Protein AF-A0A852P5R3-F1 (afdb_monomer_lite)

InterPro domains:
  IPR013087 Zinc finger C2H2-type [PF00096] (8-30)
  IPR013087 Zinc finger C2H2-type [PF00096] (42-64)
  IPR013087 Zinc finger C2H2-type [PF00096] (70-92)
  IPR013087 Zinc finger C2H2-type [PS00028] (10-30)
  IPR013087 Zinc finger C2H2-type [PS00028] (44-64)
  IPR013087 Zinc finger C2H2-type [PS00028] (72-92)
  IPR013087 Zinc finger C2H2-type [PS50157] (8-35)
  IPR013087 Zinc finger C2H2-type [PS50157] (42-69)
  IPR013087 Zinc finger C2H2-type [PS50157] (70-93)
  IPR013087 Zinc finger C2H2-type [SM00355] (8-30)
  IPR013087 Zinc finger C2H2-type [SM00355] (42-64)
  IPR013087 Zinc finger C2H2-type [SM00355] (70-92)
  IPR036236 Zinc finger C2H2 superfamily [SSF57667] (1-51)
  IPR036236 Zinc finger C2H2 superfamily [SSF57667] (41-92)

Secondary structure (DSSP, 8-state):
-------EE-TTT--EESSHHHHHHHHTTTSS-S--TT--SEE-TTT--EESSHHHHHHHHHHHS----EE-TTT--EESSHHHHHHHHTTT-

Structure (mmCIF, N/CA/C/O backbone):
data_AF-A0A852P5R3-F1
#
_entry.id   AF-A0A852P5R3-F1
#
loop_
_atom_site.group_PDB
_atom_site.id
_atom_site.type_symbol
_atom_site.label_atom_id
_atom_site.label_alt_id
_atom_site.label_comp_id
_atom_site.label_asym_id
_atom_site.label_entity_id
_atom_site.label_seq_id
_atom_site.pdbx_PDB_ins_code
_atom_site.Cartn_x
_atom_site.Cartn_y
_atom_site.Cartn_z
_atom_site.occupancy
_atom_site.B_iso_or_equiv
_atom_site.auth_seq_id
_atom_site.auth_comp_id
_atom_site.auth_asym_id
_atom_site.auth_atom_id
_atom_site.pdbx_PDB_model_num
ATOM 1 N N . VAL A 1 1 ? 9.824 21.854 12.491 1.00 38.34 1 VAL A N 1
ATOM 2 C CA . VAL A 1 1 ? 10.475 22.170 11.200 1.00 38.34 1 VAL A CA 1
ATOM 3 C C . VAL A 1 1 ? 10.630 20.869 10.436 1.00 38.34 1 VAL A C 1
ATOM 5 O O . VAL A 1 1 ? 11.482 20.069 10.788 1.00 38.34 1 VAL A O 1
ATOM 8 N N . HIS A 1 2 ? 9.738 20.596 9.485 1.00 38.72 2 HIS A N 1
ATOM 9 C CA . HIS A 1 2 ? 9.942 19.509 8.532 1.00 38.72 2 HIS A CA 1
ATOM 10 C C . HIS A 1 2 ? 10.730 20.153 7.392 1.00 38.72 2 HIS A C 1
ATOM 12 O O . HIS A 1 2 ? 10.158 20.918 6.619 1.00 38.72 2 HIS A O 1
ATOM 18 N N . THR A 1 3 ? 12.049 19.972 7.365 1.00 50.69 3 THR A N 1
ATOM 19 C CA . THR A 1 3 ? 12.872 20.336 6.209 1.00 50.69 3 THR A CA 1
ATOM 20 C C . THR A 1 3 ? 12.398 19.456 5.063 1.00 50.69 3 THR A C 1
ATOM 22 O O . THR A 1 3 ? 12.800 18.305 4.926 1.00 50.69 3 THR A O 1
ATOM 25 N N . GLY A 1 4 ? 11.414 19.959 4.317 1.00 55.09 4 GLY A N 1
ATOM 26 C CA . GLY A 1 4 ? 10.854 19.340 3.123 1.00 55.09 4 GLY A CA 1
ATOM 27 C C . GLY A 1 4 ? 11.862 19.400 1.989 1.00 55.09 4 GLY A C 1
ATOM 28 O O . GLY A 1 4 ? 11.575 19.948 0.931 1.00 55.09 4 GLY A O 1
ATOM 29 N N . GLU A 1 5 ? 13.064 18.892 2.228 1.00 58.97 5 GLU A N 1
ATOM 30 C CA . GLU A 1 5 ? 14.048 18.707 1.190 1.00 58.97 5 GLU A CA 1
ATOM 31 C C . GLU A 1 5 ? 13.600 17.483 0.407 1.00 58.97 5 GLU A C 1
ATOM 33 O O . GLU A 1 5 ? 13.669 16.336 0.851 1.00 58.97 5 GLU A O 1
ATOM 38 N N . TRP A 1 6 ? 13.068 17.763 -0.773 1.00 65.12 6 TRP A N 1
ATOM 39 C CA . TRP A 1 6 ? 12.855 16.790 -1.825 1.00 65.12 6 TRP A CA 1
ATOM 40 C C . TRP A 1 6 ? 13.994 16.989 -2.833 1.00 65.12 6 TRP A C 1
ATOM 42 O O . TRP A 1 6 ? 13.752 17.550 -3.903 1.00 65.12 6 TRP A O 1
ATOM 52 N N . PRO A 1 7 ? 15.248 16.628 -2.487 1.00 75.88 7 PRO A N 1
ATOM 53 C CA . PRO A 1 7 ? 16.426 17.016 -3.265 1.00 75.88 7 PRO A CA 1
ATOM 54 C C . PRO A 1 7 ? 16.435 16.402 -4.669 1.00 75.88 7 PRO A C 1
ATOM 56 O O . PRO A 1 7 ? 17.173 16.851 -5.539 1.00 75.88 7 PRO A O 1
ATOM 59 N N . TYR A 1 8 ? 15.605 15.386 -4.909 1.00 79.25 8 TYR A N 1
ATOM 60 C CA . TYR A 1 8 ? 15.538 14.672 -6.172 1.00 79.25 8 TYR A CA 1
ATOM 61 C C . TYR A 1 8 ? 14.296 15.106 -6.954 1.00 79.25 8 TYR A C 1
ATOM 63 O O . TYR A 1 8 ? 13.210 14.558 -6.767 1.00 79.25 8 TYR A O 1
ATOM 71 N N . GLN A 1 9 ? 14.454 16.089 -7.840 1.00 83.56 9 GLN A N 1
ATOM 72 C CA . GLN A 1 9 ? 13.386 16.578 -8.711 1.00 83.56 9 GLN A CA 1
ATOM 73 C C . GLN A 1 9 ? 13.443 15.924 -10.095 1.00 83.56 9 GLN A C 1
ATOM 75 O O . GLN A 1 9 ? 14.495 15.840 -10.724 1.00 83.56 9 GLN A O 1
ATOM 80 N N . CYS A 1 10 ? 12.292 15.472 -10.585 1.00 83.12 10 CYS A N 1
ATOM 81 C CA . CYS A 1 10 ? 12.123 15.060 -11.970 1.00 83.12 10 CYS A CA 1
ATOM 82 C C . CYS A 1 10 ? 12.045 16.286 -12.873 1.00 83.12 10 CYS A C 1
ATOM 84 O O . CYS A 1 10 ? 11.180 17.137 -12.676 1.00 83.12 10 CYS A O 1
ATOM 86 N N . LEU A 1 11 ? 12.924 16.353 -13.869 1.00 82.00 11 LEU A N 1
ATOM 87 C CA . LEU A 1 11 ? 12.970 17.461 -14.821 1.00 82.00 11 LEU A CA 1
ATOM 88 C C . LEU A 1 11 ? 11.839 17.393 -15.858 1.00 82.00 11 LEU A C 1
ATOM 90 O O . LEU A 1 11 ? 11.397 18.437 -16.322 1.00 82.00 11 LEU A O 1
ATOM 94 N N . ASP A 1 12 ? 11.317 16.200 -16.158 1.00 80.19 12 ASP A N 1
ATOM 95 C CA . ASP A 1 12 ? 10.265 16.011 -17.167 1.00 80.19 12 ASP A CA 1
ATOM 96 C C . ASP A 1 12 ? 8.879 16.477 -16.696 1.00 80.19 12 ASP A C 1
ATOM 98 O O . ASP A 1 12 ? 8.096 17.004 -17.481 1.00 80.19 12 ASP A O 1
ATOM 102 N N . CYS A 1 13 ? 8.551 16.302 -15.410 1.00 83.25 13 CYS A N 1
ATOM 103 C CA . CYS A 1 13 ? 7.234 16.674 -14.871 1.00 83.25 13 CYS A CA 1
ATOM 104 C C . CYS A 1 13 ? 7.288 17.503 -13.579 1.00 83.25 13 CYS A C 1
ATOM 106 O O . CYS A 1 13 ? 6.270 17.678 -12.907 1.00 83.25 13 CYS A O 1
ATOM 108 N N . GLY A 1 14 ? 8.476 17.955 -13.174 1.00 80.50 14 GLY A N 1
ATOM 109 C CA . GLY A 1 14 ? 8.684 18.798 -11.994 1.00 80.50 14 GLY A CA 1
ATOM 110 C C . GLY A 1 14 ? 8.458 18.108 -10.645 1.00 80.50 14 GLY A C 1
ATOM 111 O O . GLY A 1 14 ? 8.509 18.777 -9.615 1.00 80.50 14 GLY A O 1
ATOM 112 N N . LYS A 1 15 ? 8.198 16.793 -10.616 1.00 80.38 15 LYS A N 1
ATOM 113 C CA . LYS A 1 15 ? 7.849 16.065 -9.389 1.00 80.38 15 LYS A CA 1
ATOM 114 C C . LYS A 1 15 ? 9.070 15.874 -8.496 1.00 80.38 15 LYS A C 1
ATOM 116 O O . LYS A 1 15 ? 10.035 15.231 -8.903 1.00 80.38 15 LYS A O 1
ATOM 121 N N . SER A 1 16 ? 8.993 16.361 -7.264 1.00 84.25 16 SER A N 1
ATOM 122 C CA . SER A 1 16 ? 10.065 16.202 -6.282 1.00 84.25 16 SER A CA 1
ATOM 123 C C . SER A 1 16 ? 9.869 14.941 -5.440 1.00 84.25 16 SER A C 1
ATOM 125 O O . SER A 1 16 ? 8.750 14.587 -5.060 1.00 84.25 16 SER A O 1
ATOM 127 N N . LEU A 1 17 ? 10.963 14.226 -5.185 1.00 81.31 17 LEU A N 1
ATOM 128 C CA . LEU A 1 17 ? 11.021 12.948 -4.477 1.00 81.31 17 LEU A CA 1
ATOM 129 C C . LEU A 1 17 ? 12.075 13.025 -3.363 1.00 81.31 17 LEU A C 1
ATOM 131 O O . LEU A 1 17 ? 13.108 13.678 -3.490 1.00 81.31 17 LEU A O 1
ATOM 135 N N . SER A 1 18 ? 11.793 12.366 -2.240 1.00 80.44 18 SER A N 1
ATOM 136 C CA . SER A 1 18 ? 12.669 12.365 -1.061 1.00 80.44 18 SER A CA 1
ATOM 137 C C . SER A 1 18 ? 13.851 11.400 -1.183 1.00 80.44 18 SER A C 1
ATOM 139 O O . SER A 1 18 ? 14.778 11.452 -0.383 1.00 80.44 18 SER A O 1
ATOM 141 N N . LEU A 1 19 ? 13.825 10.504 -2.175 1.00 79.75 19 LEU A N 1
ATOM 142 C CA . LEU A 1 19 ? 14.832 9.466 -2.387 1.00 79.75 19 LEU A CA 1
ATOM 143 C C . LEU A 1 19 ? 15.209 9.376 -3.866 1.00 79.75 19 LEU A C 1
ATOM 145 O O . LEU A 1 19 ? 14.335 9.322 -4.734 1.00 79.75 19 LEU A O 1
ATOM 149 N N . GLN A 1 20 ? 16.510 9.267 -4.141 1.00 79.12 20 GLN A N 1
ATOM 150 C CA . GLN A 1 20 ? 17.042 9.141 -5.500 1.00 79.12 20 GLN A CA 1
ATOM 151 C C . GLN A 1 20 ? 16.520 7.888 -6.211 1.00 79.12 20 GLN A C 1
ATOM 153 O O . GLN A 1 20 ? 16.178 7.938 -7.387 1.00 79.12 20 GLN A O 1
ATOM 158 N N . SER A 1 21 ? 16.395 6.769 -5.492 1.00 76.94 21 SER A N 1
ATOM 159 C CA . SER A 1 21 ? 15.863 5.512 -6.037 1.00 76.94 21 SER A CA 1
ATOM 160 C C . SER A 1 21 ? 14.420 5.651 -6.528 1.00 76.94 21 SER A C 1
ATOM 162 O O . SER A 1 21 ? 14.056 5.077 -7.555 1.00 76.94 21 SER A O 1
ATOM 164 N N . HIS A 1 22 ? 13.604 6.455 -5.840 1.00 78.06 22 HIS A N 1
ATOM 165 C CA . HIS A 1 22 ? 12.254 6.776 -6.288 1.00 78.06 22 HIS A CA 1
ATOM 166 C C . HIS A 1 22 ? 12.274 7.652 -7.541 1.00 78.06 22 HIS A C 1
ATOM 168 O O . HIS A 1 22 ? 11.426 7.447 -8.405 1.00 78.06 22 HIS A O 1
ATOM 174 N N . LEU A 1 23 ? 13.221 8.593 -7.658 1.00 81.56 23 LEU A N 1
ATOM 175 C CA . LEU A 1 23 ? 13.370 9.433 -8.850 1.00 81.56 23 LEU A CA 1
ATOM 176 C C . LEU A 1 23 ? 13.783 8.617 -10.075 1.00 81.56 23 LEU A C 1
ATOM 178 O O . LEU A 1 23 ? 13.127 8.721 -11.104 1.00 81.56 23 LEU A O 1
ATOM 182 N N . ILE A 1 24 ? 14.793 7.755 -9.941 1.00 80.19 24 ILE A N 1
ATOM 183 C CA . ILE A 1 24 ? 15.246 6.863 -11.021 1.00 80.19 24 ILE A CA 1
ATOM 184 C C . ILE A 1 24 ? 14.088 5.986 -11.502 1.00 80.19 24 ILE A C 1
ATOM 186 O O . ILE A 1 24 ? 13.860 5.828 -12.696 1.00 80.19 24 ILE A O 1
ATOM 190 N N . HIS A 1 25 ? 13.318 5.424 -10.569 1.00 74.19 25 HIS A N 1
ATOM 191 C CA . HIS A 1 25 ? 12.153 4.622 -10.912 1.00 74.19 25 HIS A CA 1
ATOM 192 C C . HIS A 1 25 ? 11.038 5.451 -11.566 1.00 74.19 25 HIS A C 1
ATOM 194 O O . HIS A 1 25 ? 10.419 5.006 -12.527 1.00 74.19 25 HIS A O 1
ATOM 200 N N . HIS A 1 26 ? 10.789 6.654 -11.051 1.00 81.25 26 HIS A N 1
ATOM 201 C CA . HIS A 1 26 ? 9.810 7.578 -11.605 1.00 81.25 26 HIS A CA 1
ATOM 202 C C . HIS A 1 26 ? 10.170 7.991 -13.033 1.00 81.25 26 HIS A C 1
ATOM 204 O O . HIS A 1 26 ? 9.281 8.022 -13.867 1.00 81.25 26 HIS A O 1
ATOM 210 N N . GLN A 1 27 ? 11.443 8.229 -13.348 1.00 78.88 27 GLN A N 1
ATOM 211 C CA . GLN A 1 27 ? 11.879 8.584 -14.704 1.00 78.88 27 GLN A CA 1
ATOM 212 C C . GLN A 1 27 ? 11.568 7.498 -15.741 1.00 78.88 27 GLN A C 1
ATOM 214 O O . GLN A 1 27 ? 11.267 7.829 -16.885 1.00 78.88 27 GLN A O 1
ATOM 219 N N . LYS A 1 28 ? 11.518 6.220 -15.338 1.00 76.25 28 LYS A N 1
ATOM 220 C CA . LYS A 1 28 ? 11.128 5.116 -16.235 1.00 76.25 28 LYS A CA 1
ATOM 221 C C . LYS A 1 28 ? 9.703 5.237 -16.780 1.00 76.25 28 LYS A C 1
ATOM 223 O O . LYS A 1 28 ? 9.396 4.636 -17.803 1.00 76.25 28 LYS A O 1
ATOM 228 N N . ILE A 1 29 ? 8.828 6.003 -16.120 1.00 74.12 29 ILE A N 1
ATOM 229 C CA . ILE A 1 29 ? 7.473 6.256 -16.636 1.00 74.12 29 ILE A CA 1
ATOM 230 C C . ILE A 1 29 ? 7.488 7.236 -17.815 1.00 74.12 29 ILE A C 1
ATOM 232 O O . ILE A 1 29 ? 6.602 7.172 -18.658 1.00 74.12 29 ILE A O 1
ATOM 236 N N . HIS A 1 30 ? 8.475 8.139 -17.864 1.00 78.56 30 HIS A N 1
ATOM 237 C CA . HIS A 1 30 ? 8.608 9.150 -18.918 1.00 78.56 30 HIS A CA 1
ATOM 238 C C . HIS A 1 30 ? 9.328 8.585 -20.136 1.00 78.56 30 HIS A C 1
ATOM 240 O O . HIS A 1 30 ? 8.964 8.894 -21.264 1.00 78.56 30 HIS A O 1
ATOM 246 N N . THR A 1 31 ? 10.312 7.711 -19.918 1.00 72.94 31 THR A N 1
ATOM 247 C CA . THR A 1 31 ? 11.065 7.065 -21.002 1.00 72.94 31 THR A CA 1
ATOM 248 C C . THR A 1 31 ? 10.312 5.909 -21.659 1.00 72.94 31 THR A C 1
ATOM 250 O O . THR A 1 31 ? 10.769 5.383 -22.668 1.00 72.94 31 THR A O 1
ATOM 253 N N . GLY A 1 32 ? 9.177 5.475 -21.097 1.00 64.12 32 GLY A N 1
ATOM 254 C CA . GLY A 1 32 ? 8.466 4.284 -21.569 1.00 64.12 32 GLY A CA 1
ATOM 255 C C . GLY A 1 32 ? 9.219 2.972 -21.307 1.00 64.12 32 GLY A C 1
ATOM 256 O O . GLY A 1 32 ? 8.702 1.910 -21.628 1.00 64.12 32 GLY A O 1
ATOM 257 N N . GLU A 1 33 ? 10.387 3.019 -20.651 1.00 59.38 33 GLU A N 1
ATOM 258 C CA . GLU A 1 33 ? 11.133 1.857 -20.136 1.00 59.38 33 GLU A CA 1
ATOM 259 C C . GLU A 1 33 ? 10.500 1.272 -18.867 1.00 59.38 33 GLU A C 1
ATOM 261 O O . GLU A 1 33 ? 11.137 0.553 -18.088 1.00 59.38 33 GLU A O 1
ATOM 266 N N . GLN A 1 34 ? 9.245 1.619 -18.600 1.00 58.41 34 GLN A N 1
ATOM 267 C CA . GLN A 1 34 ? 8.467 0.933 -17.601 1.00 58.41 34 GLN A CA 1
ATOM 268 C C . GLN A 1 34 ? 8.415 -0.540 -18.039 1.00 58.41 34 GLN A C 1
ATOM 270 O O . GLN A 1 34 ? 7.863 -0.807 -19.107 1.00 58.41 34 GLN A O 1
ATOM 275 N N . PRO A 1 35 ? 8.997 -1.492 -17.279 1.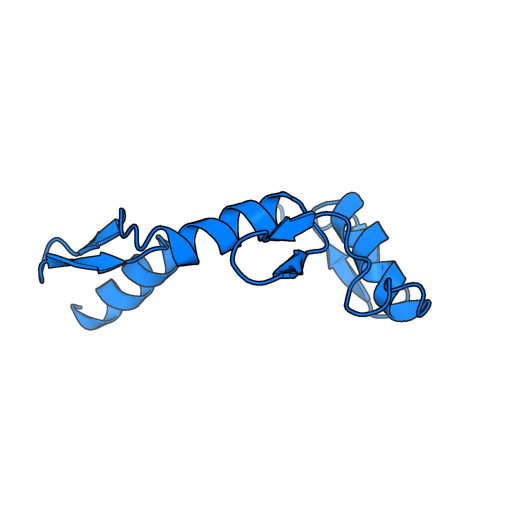00 56.28 35 PRO A N 1
ATOM 276 C CA . PRO A 1 35 ? 8.855 -2.906 -17.596 1.00 56.28 35 PRO A CA 1
ATOM 277 C C . PRO A 1 35 ? 7.374 -3.188 -17.841 1.00 56.28 35 PRO A C 1
ATOM 279 O O . PRO A 1 35 ? 6.528 -2.725 -17.060 1.00 56.28 35 PRO A O 1
ATOM 282 N N . TYR A 1 36 ? 7.064 -3.879 -18.944 1.00 52.97 36 TYR A N 1
ATOM 283 C CA . TYR A 1 36 ? 5.692 -4.249 -19.292 1.00 52.97 36 TYR A CA 1
ATOM 284 C C . TYR A 1 36 ? 4.989 -4.806 -18.044 1.00 52.97 36 TYR A C 1
ATOM 286 O O . TYR A 1 36 ? 5.652 -5.426 -17.206 1.00 52.97 36 TYR A O 1
ATOM 294 N N . PRO A 1 37 ? 3.673 -4.589 -17.857 1.00 48.69 37 PRO A N 1
ATOM 295 C CA . PRO A 1 37 ? 2.941 -5.144 -16.719 1.00 48.69 37 PRO A CA 1
ATOM 296 C C . PRO A 1 37 ? 3.181 -6.663 -16.629 1.00 48.69 37 PRO A C 1
ATOM 298 O O . PRO A 1 37 ? 2.611 -7.433 -17.391 1.00 48.69 37 PRO A O 1
ATOM 301 N N . GLY A 1 38 ? 4.082 -7.070 -15.726 1.00 54.03 38 GLY A N 1
ATOM 302 C CA . GLY A 1 38 ? 4.628 -8.432 -15.656 1.00 54.03 38 GLY A CA 1
ATOM 303 C C . GLY A 1 38 ? 6.129 -8.502 -15.337 1.00 54.03 38 GLY A C 1
ATOM 304 O O . GLY A 1 38 ? 6.549 -9.415 -14.639 1.00 54.03 38 GLY A O 1
ATOM 305 N N . GLU A 1 39 ? 6.922 -7.505 -15.734 1.00 59.88 39 GLU A N 1
ATOM 306 C CA . GLU A 1 39 ? 8.392 -7.491 -15.590 1.00 59.88 39 GLU A CA 1
ATOM 307 C C . GLU A 1 39 ? 8.897 -6.742 -14.342 1.00 59.88 39 GLU A C 1
ATOM 309 O O . GLU A 1 39 ? 10.093 -6.485 -14.181 1.00 59.88 39 GLU A O 1
ATOM 314 N N . TRP A 1 40 ? 8.009 -6.368 -13.417 1.00 73.88 40 TRP A N 1
ATOM 315 C CA . TRP A 1 40 ? 8.493 -5.843 -12.147 1.00 73.88 40 TRP A CA 1
ATOM 316 C C . TRP A 1 40 ? 9.151 -6.960 -11.326 1.00 73.88 40 TRP A C 1
ATOM 318 O O . TRP A 1 40 ? 8.516 -7.991 -11.106 1.00 73.88 40 TRP A O 1
ATOM 328 N N . PRO A 1 41 ? 10.373 -6.748 -10.803 1.00 79.44 41 PRO A N 1
ATOM 329 C CA . PRO A 1 41 ? 11.172 -7.821 -10.209 1.00 79.44 41 PRO A CA 1
ATOM 330 C C . PRO A 1 41 ? 10.555 -8.415 -8.937 1.00 79.44 41 PRO A C 1
ATOM 332 O O . PRO A 1 41 ? 10.922 -9.515 -8.533 1.00 79.44 41 PRO A O 1
ATOM 335 N N . TYR A 1 42 ? 9.624 -7.710 -8.289 1.00 86.44 42 TYR A N 1
ATOM 336 C CA . TYR A 1 42 ? 9.006 -8.160 -7.046 1.00 86.44 42 TYR A CA 1
ATOM 337 C C . TYR A 1 42 ? 7.581 -8.650 -7.297 1.00 86.44 42 TYR A C 1
ATOM 339 O O . TYR A 1 42 ? 6.634 -7.867 -7.261 1.00 86.44 42 TYR A O 1
ATOM 347 N N . GLN A 1 43 ? 7.419 -9.951 -7.526 1.00 87.44 43 GLN A N 1
ATOM 348 C CA . GLN A 1 43 ? 6.116 -10.577 -7.746 1.00 87.44 43 GLN A CA 1
ATOM 349 C C . GLN A 1 43 ? 5.527 -11.169 -6.460 1.00 87.44 43 GLN A C 1
ATOM 351 O O . GLN A 1 43 ? 6.208 -11.819 -5.669 1.00 87.44 43 GLN A O 1
ATOM 356 N N . CYS A 1 44 ? 4.227 -10.970 -6.261 1.00 90.44 44 CYS A N 1
ATOM 357 C CA . CYS A 1 44 ? 3.443 -11.684 -5.267 1.00 90.44 44 CYS A CA 1
ATOM 358 C C . CYS A 1 44 ? 3.088 -13.071 -5.800 1.00 90.44 44 CYS A C 1
ATOM 360 O O . CYS A 1 44 ? 2.343 -13.185 -6.768 1.00 90.44 44 CYS A O 1
ATOM 362 N N . LEU A 1 45 ? 3.580 -14.118 -5.141 1.00 88.75 45 LEU A N 1
ATOM 363 C CA . LEU A 1 45 ? 3.323 -15.503 -5.546 1.00 88.75 45 LEU A CA 1
ATOM 364 C C . LEU A 1 45 ? 1.871 -15.951 -5.302 1.00 88.75 45 LEU A C 1
ATOM 366 O O . LEU A 1 45 ? 1.412 -16.884 -5.945 1.00 88.75 45 LEU A O 1
ATOM 370 N N . GLU A 1 46 ? 1.132 -15.281 -4.413 1.00 88.81 46 GLU A N 1
ATOM 371 C CA . GLU A 1 46 ? -0.256 -15.644 -4.090 1.00 88.81 46 GLU A CA 1
ATOM 372 C C . GLU A 1 46 ? -1.264 -15.153 -5.138 1.00 88.81 46 GLU A C 1
ATOM 374 O O . GLU A 1 46 ? -2.291 -15.792 -5.351 1.00 88.81 46 GLU A O 1
ATOM 379 N N . CYS A 1 47 ? -1.003 -14.016 -5.793 1.00 89.44 47 CYS A N 1
ATOM 380 C CA . CYS A 1 47 ? -1.932 -13.433 -6.770 1.00 89.44 47 CYS A CA 1
ATOM 381 C C . CYS A 1 47 ? -1.290 -13.010 -8.098 1.00 89.44 47 CYS A C 1
ATOM 383 O O . CYS A 1 47 ? -1.955 -12.403 -8.936 1.00 89.44 47 CYS A O 1
ATOM 385 N N . GLY A 1 48 ? 0.002 -13.277 -8.286 1.00 85.25 48 GLY A N 1
ATOM 386 C CA . GLY A 1 48 ? 0.748 -12.974 -9.507 1.00 85.25 48 GLY A CA 1
ATOM 387 C C . GLY A 1 48 ? 1.049 -11.490 -9.741 1.00 85.25 48 GLY A C 1
ATOM 388 O O . GLY A 1 48 ? 1.692 -11.168 -10.737 1.00 85.25 48 GLY A O 1
ATOM 389 N N . LYS A 1 49 ? 0.620 -10.577 -8.855 1.00 84.56 49 LYS A N 1
ATOM 390 C CA . LYS A 1 49 ? 0.847 -9.129 -9.014 1.00 84.56 49 LYS A CA 1
ATOM 391 C C . LYS A 1 49 ? 2.313 -8.760 -8.830 1.00 84.56 49 LYS A C 1
ATOM 393 O O . LYS A 1 49 ? 2.901 -9.097 -7.806 1.00 84.56 49 LYS A O 1
ATOM 398 N N . SER A 1 50 ? 2.856 -7.981 -9.759 1.00 85.06 50 SER A N 1
ATOM 399 C CA . SER A 1 50 ? 4.245 -7.521 -9.715 1.00 85.06 50 SER A CA 1
ATOM 400 C C . SER A 1 50 ? 4.355 -6.054 -9.280 1.00 85.06 50 SER A C 1
ATOM 402 O O . SER A 1 50 ? 3.522 -5.217 -9.632 1.00 85.06 50 SER A O 1
ATOM 404 N N . PHE A 1 51 ? 5.389 -5.741 -8.500 1.00 84.25 51 PHE A N 1
ATOM 405 C CA . PHE A 1 51 ? 5.634 -4.441 -7.881 1.00 84.25 51 PHE A CA 1
ATOM 406 C C . PHE A 1 51 ? 7.035 -3.947 -8.183 1.00 84.25 51 PHE A C 1
ATOM 408 O O . PHE A 1 51 ? 8.004 -4.701 -8.153 1.00 84.25 51 PHE A O 1
ATOM 415 N N . SER A 1 52 ? 7.163 -2.643 -8.384 1.00 78.00 52 SER A N 1
ATOM 416 C CA . SER A 1 52 ? 8.446 -2.031 -8.700 1.00 78.00 52 SER A CA 1
ATOM 417 C C . SER A 1 52 ? 9.460 -2.011 -7.565 1.00 78.00 52 SER A C 1
ATOM 419 O O . SER A 1 52 ? 10.660 -1.917 -7.812 1.00 78.00 52 SER A O 1
ATOM 421 N N . LEU A 1 53 ? 8.987 -2.097 -6.324 1.00 81.69 53 LEU A N 1
ATOM 422 C CA . LEU A 1 53 ? 9.810 -2.034 -5.124 1.00 81.69 53 LEU A CA 1
ATOM 423 C C . LEU A 1 53 ? 9.428 -3.161 -4.167 1.00 81.69 53 LEU A C 1
ATOM 425 O O . LEU A 1 53 ? 8.243 -3.439 -3.965 1.00 81.69 53 LEU A O 1
ATOM 429 N N . ASN A 1 54 ? 10.427 -3.735 -3.496 1.00 84.38 54 ASN A N 1
ATOM 430 C CA . ASN A 1 54 ? 10.224 -4.790 -2.503 1.00 84.38 54 ASN A CA 1
ATOM 431 C C . ASN A 1 54 ? 9.292 -4.326 -1.366 1.00 84.38 54 ASN A C 1
ATOM 433 O O . ASN A 1 54 ? 8.352 -5.019 -0.988 1.00 84.38 54 ASN A O 1
ATOM 437 N N . CYS A 1 55 ? 9.459 -3.088 -0.887 1.00 87.06 55 CYS A N 1
ATOM 438 C CA . CYS A 1 55 ? 8.605 -2.530 0.164 1.00 87.06 55 CYS A CA 1
ATOM 439 C C . CYS A 1 55 ? 7.115 -2.483 -0.226 1.00 87.06 55 CYS A C 1
ATOM 441 O O . CYS A 1 55 ? 6.250 -2.620 0.642 1.00 87.06 55 CYS A O 1
ATOM 443 N N . LEU A 1 56 ? 6.801 -2.331 -1.520 1.00 88.81 56 LEU A N 1
ATOM 444 C CA . LEU A 1 56 ? 5.432 -2.374 -2.032 1.00 88.81 56 LEU A CA 1
ATOM 445 C C . LEU A 1 56 ? 4.886 -3.802 -2.047 1.00 88.81 56 LEU A C 1
ATOM 447 O O . LEU A 1 56 ? 3.733 -3.986 -1.660 1.00 88.81 56 LEU A O 1
ATOM 451 N N . LEU A 1 57 ? 5.711 -4.788 -2.417 1.00 91.31 57 LEU A N 1
ATOM 452 C CA . LEU A 1 57 ? 5.364 -6.207 -2.333 1.00 91.31 57 LEU A CA 1
ATOM 453 C C . LEU A 1 57 ? 5.097 -6.630 -0.882 1.00 91.31 57 LEU A C 1
ATOM 455 O O . LEU A 1 57 ? 4.030 -7.166 -0.601 1.00 91.31 57 LEU A O 1
ATOM 459 N N . ILE A 1 58 ? 5.995 -6.320 0.059 1.00 90.81 58 ILE A N 1
ATOM 460 C CA . ILE A 1 58 ? 5.811 -6.641 1.489 1.00 90.81 58 ILE A CA 1
ATOM 461 C C . ILE A 1 58 ? 4.531 -5.992 2.022 1.00 90.81 58 ILE A C 1
ATOM 463 O O . ILE A 1 58 ? 3.725 -6.612 2.718 1.00 90.81 58 ILE A O 1
ATOM 467 N N . ARG A 1 59 ? 4.305 -4.720 1.672 1.00 90.31 59 ARG A N 1
ATOM 468 C CA . ARG A 1 59 ? 3.068 -4.014 2.016 1.00 90.31 59 ARG A CA 1
ATOM 469 C C . ARG A 1 59 ? 1.839 -4.714 1.439 1.00 90.31 59 ARG A C 1
ATOM 471 O O . ARG A 1 59 ? 0.816 -4.798 2.117 1.00 90.31 59 ARG A O 1
ATOM 478 N N . HIS A 1 60 ? 1.927 -5.174 0.200 1.00 92.19 60 HIS A N 1
ATOM 479 C CA . HIS A 1 60 ? 0.857 -5.893 -0.465 1.00 92.19 60 HIS A CA 1
ATOM 480 C C . HIS A 1 60 ? 0.596 -7.263 0.169 1.00 92.19 60 HIS A C 1
ATOM 482 O O . HIS A 1 60 ? -0.563 -7.603 0.357 1.00 92.19 60 HIS A O 1
ATOM 488 N N . GLN A 1 61 ? 1.618 -8.004 0.595 1.00 92.00 61 GLN A N 1
ATOM 489 C CA . GLN A 1 61 ? 1.452 -9.305 1.257 1.00 92.00 61 GLN A CA 1
ATOM 490 C C . GLN A 1 61 ? 0.639 -9.219 2.556 1.00 92.00 61 GLN A C 1
ATOM 492 O O . GLN A 1 61 ? -0.153 -10.111 2.853 1.00 92.00 61 GLN A O 1
ATOM 497 N N . LYS A 1 62 ? 0.699 -8.088 3.277 1.00 91.12 62 LYS A N 1
ATOM 498 C CA . LYS A 1 62 ? -0.200 -7.835 4.425 1.00 91.12 62 LYS A CA 1
ATOM 499 C C . LYS A 1 62 ? -1.683 -7.866 4.041 1.00 91.12 62 LYS A C 1
ATOM 501 O O . LYS A 1 62 ? -2.552 -7.946 4.908 1.00 91.12 62 LYS A O 1
ATOM 506 N N . ILE A 1 63 ? -1.998 -7.745 2.749 1.00 90.50 63 ILE A N 1
ATOM 507 C CA . ILE A 1 63 ? -3.359 -7.868 2.240 1.00 90.50 63 ILE A CA 1
ATOM 508 C C . ILE A 1 63 ? -3.876 -9.292 2.357 1.00 90.50 63 ILE A C 1
ATOM 510 O O . ILE A 1 63 ? -5.016 -9.474 2.793 1.00 90.50 63 ILE A O 1
ATOM 514 N N . HIS A 1 64 ? -3.025 -10.258 2.036 1.00 91.44 64 HIS A N 1
ATOM 515 C CA . HIS A 1 64 ? -3.340 -11.677 2.071 1.00 91.44 64 HIS A CA 1
ATOM 516 C C . HIS A 1 64 ? -3.371 -12.230 3.494 1.00 91.44 64 HIS A C 1
ATOM 518 O O . HIS A 1 64 ? -4.288 -12.975 3.822 1.00 91.44 64 HIS A O 1
ATOM 524 N N . SER A 1 65 ? -2.487 -11.764 4.385 1.00 88.12 65 SER A N 1
ATOM 525 C CA . SER A 1 65 ? -2.481 -12.221 5.785 1.00 88.12 65 SER A CA 1
ATOM 526 C C . SER A 1 65 ? -3.747 -11.858 6.570 1.00 88.12 65 SER A C 1
ATOM 528 O O . SER A 1 65 ? -3.987 -12.391 7.648 1.00 88.12 65 SER A O 1
ATOM 530 N N . GLY A 1 66 ? -4.552 -10.905 6.083 1.00 86.69 66 GLY A N 1
ATOM 531 C CA . GLY A 1 66 ? -5.740 -10.444 6.808 1.00 86.69 66 GLY A CA 1
ATOM 532 C C . GLY A 1 66 ? -5.429 -9.671 8.098 1.00 86.69 66 GLY A C 1
ATOM 533 O O . GLY A 1 66 ? -6.357 -9.168 8.732 1.00 86.69 66 GLY A O 1
ATOM 534 N N . GLU A 1 67 ? -4.152 -9.509 8.460 1.00 87.94 67 GLU A N 1
ATOM 535 C CA . GLU A 1 67 ? -3.748 -8.906 9.725 1.00 87.94 67 GLU A CA 1
ATOM 536 C C . GLU A 1 67 ? -4.238 -7.463 9.853 1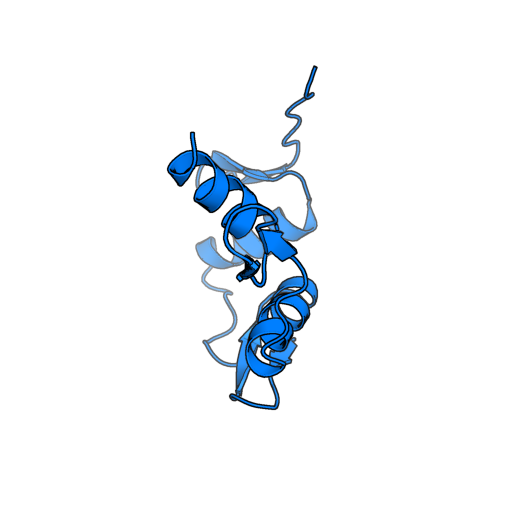.00 87.94 67 GLU A C 1
ATOM 538 O O . GLU A 1 67 ? -4.146 -6.632 8.937 1.00 87.94 67 GLU A O 1
ATOM 543 N N . ARG A 1 68 ? -4.762 -7.167 11.043 1.00 91.38 68 ARG A N 1
ATOM 544 C CA . ARG A 1 68 ? -5.283 -5.858 11.435 1.00 91.38 68 ARG A CA 1
ATOM 545 C C . ARG A 1 68 ? -4.683 -5.449 12.782 1.00 91.38 68 ARG A C 1
ATOM 547 O O . ARG A 1 68 ? -5.387 -5.478 13.793 1.00 91.38 68 ARG A O 1
ATOM 554 N N . PRO A 1 69 ? -3.381 -5.111 12.811 1.00 92.00 69 PRO A N 1
ATOM 555 C CA . PRO A 1 69 ? -2.678 -4.823 14.058 1.00 92.00 69 PRO A CA 1
ATOM 556 C C . PRO A 1 69 ? -3.151 -3.520 14.714 1.00 92.00 69 PRO A C 1
ATOM 558 O O . PRO A 1 69 ? -3.034 -3.363 15.924 1.00 92.00 69 PRO A O 1
ATOM 561 N N . TYR A 1 70 ? -3.719 -2.592 13.943 1.00 94.94 70 TYR A N 1
ATOM 562 C CA . TYR A 1 70 ? -4.155 -1.297 14.452 1.00 94.94 70 TYR A CA 1
ATOM 563 C C . TYR A 1 70 ? -5.625 -1.363 14.856 1.00 94.94 70 TYR A C 1
ATOM 565 O O . TYR 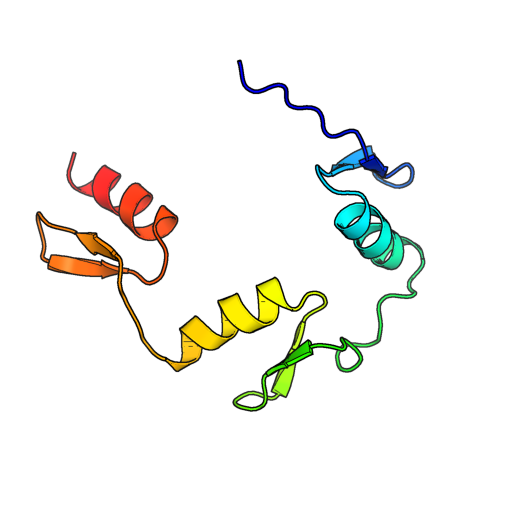A 1 70 ? -6.499 -1.389 13.994 1.00 94.94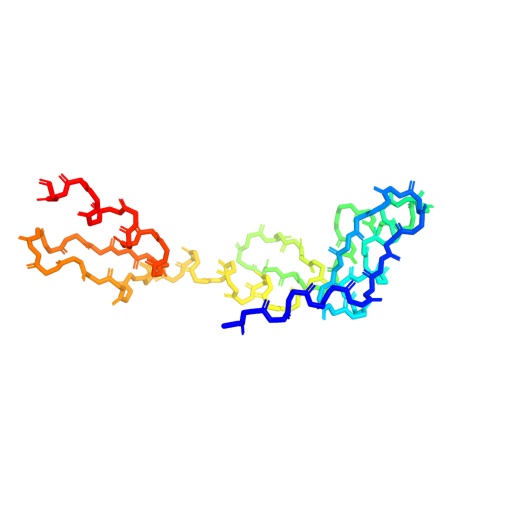 70 TYR A O 1
ATOM 573 N N . LYS A 1 71 ? -5.917 -1.393 16.156 1.00 95.62 71 LYS A N 1
ATOM 574 C CA . LYS A 1 71 ? -7.291 -1.457 16.672 1.00 95.62 71 LYS A CA 1
ATOM 575 C C . LYS A 1 71 ? -7.734 -0.103 17.216 1.00 95.62 71 LYS A C 1
ATOM 577 O O . LYS A 1 71 ? -6.984 0.557 17.926 1.00 95.62 71 LYS A O 1
ATOM 582 N N . CYS A 1 72 ? -8.959 0.291 16.889 1.00 95.75 72 CYS A N 1
ATOM 583 C CA . CYS A 1 72 ? -9.637 1.396 17.550 1.00 95.75 72 CYS A CA 1
ATOM 584 C C . CYS A 1 72 ? -10.048 0.954 18.956 1.00 95.75 72 CYS A C 1
ATOM 586 O O . CYS A 1 72 ? -10.696 -0.080 19.102 1.00 95.75 72 CYS A O 1
ATOM 588 N N . LEU A 1 73 ? -9.664 1.723 19.973 1.00 93.88 73 LEU A N 1
ATOM 589 C CA . LEU A 1 73 ? -9.977 1.408 21.368 1.00 93.88 73 LEU A CA 1
ATOM 590 C C . LEU A 1 73 ? -11.423 1.758 21.745 1.00 93.88 73 LEU A C 1
ATOM 592 O O . LEU A 1 73 ? -11.961 1.153 22.662 1.00 93.88 73 LEU A O 1
ATOM 596 N N . GLU A 1 74 ? -12.063 2.674 21.017 1.00 93.06 74 GLU A N 1
ATOM 597 C CA . GLU A 1 74 ? -13.438 3.112 21.295 1.00 93.06 74 GLU A CA 1
ATOM 598 C C . GLU A 1 74 ? -14.477 2.110 20.780 1.00 93.06 74 GLU A C 1
ATOM 600 O O . GLU A 1 74 ? -15.417 1.772 21.490 1.00 93.06 74 GLU A O 1
ATOM 605 N N . CYS A 1 75 ? -14.302 1.587 19.560 1.00 94.88 75 CYS A N 1
ATOM 606 C CA . CYS A 1 75 ? -15.271 0.675 18.933 1.00 94.88 75 CYS A CA 1
ATOM 607 C C . CYS A 1 75 ? -14.720 -0.730 18.630 1.00 94.88 75 CYS A C 1
ATOM 609 O O . CYS A 1 75 ? -15.406 -1.551 18.022 1.00 94.88 75 CYS A O 1
ATOM 611 N N . GLY A 1 76 ? -13.459 -1.012 18.972 1.00 93.56 76 GLY A N 1
ATOM 612 C CA . GLY A 1 76 ? -12.811 -2.310 18.738 1.00 93.56 76 GLY A CA 1
ATOM 613 C C . GLY A 1 76 ? -12.455 -2.613 17.275 1.00 93.56 76 GLY A C 1
ATOM 614 O O . GLY A 1 76 ? -11.872 -3.661 16.981 1.00 93.56 76 GLY A O 1
ATOM 615 N N . LYS A 1 77 ? -12.775 -1.720 16.329 1.00 95.00 77 LYS A N 1
ATOM 616 C CA . LYS A 1 77 ? -12.568 -1.960 14.893 1.00 95.00 77 LYS A CA 1
ATOM 617 C C . LYS A 1 77 ? -11.079 -2.039 14.544 1.00 95.00 77 LYS A C 1
ATOM 619 O O . LYS A 1 77 ? -10.312 -1.124 14.830 1.00 95.00 77 LYS A O 1
ATOM 624 N N . GLY A 1 78 ? -10.678 -3.131 13.892 1.00 94.94 78 GLY A N 1
ATOM 625 C CA . GLY A 1 78 ? -9.302 -3.364 13.442 1.00 94.94 78 GLY A CA 1
ATOM 626 C C . GLY A 1 78 ? -9.019 -2.857 12.024 1.00 94.94 78 GLY A C 1
ATOM 627 O O . GLY A 1 78 ? -9.837 -3.025 11.114 1.00 94.94 78 GLY A O 1
ATOM 628 N N . PHE A 1 79 ? -7.815 -2.326 11.822 1.00 94.44 79 PHE A N 1
ATOM 629 C CA . PHE A 1 79 ? -7.285 -1.769 10.582 1.00 94.44 79 PHE A CA 1
ATOM 630 C C . PHE A 1 79 ? -5.902 -2.341 10.267 1.00 94.44 79 PHE A C 1
ATOM 632 O O . PHE A 1 79 ? -5.100 -2.647 11.148 1.00 94.44 79 PHE A O 1
ATOM 639 N N . ARG A 1 80 ? -5.609 -2.442 8.970 1.00 93.88 80 ARG A N 1
ATOM 640 C CA . ARG A 1 80 ? -4.318 -2.918 8.456 1.00 93.88 80 ARG A CA 1
ATOM 641 C C . ARG A 1 80 ? -3.215 -1.861 8.501 1.00 93.88 80 ARG A C 1
ATOM 643 O O . ARG A 1 80 ? -2.045 -2.207 8.605 1.00 93.88 80 ARG A O 1
ATOM 650 N N . TRP A 1 81 ? -3.589 -0.584 8.427 1.00 93.06 81 TRP A N 1
ATOM 651 C CA . TRP A 1 81 ? -2.668 0.553 8.376 1.00 93.06 81 TRP A CA 1
ATOM 652 C C . TRP A 1 81 ? -3.003 1.567 9.465 1.00 93.06 81 TRP A C 1
ATOM 654 O O . TRP A 1 81 ? -4.180 1.860 9.684 1.00 93.06 81 TRP A O 1
ATOM 664 N N . SER A 1 82 ? -1.974 2.151 10.082 1.00 94.19 82 SER A N 1
ATOM 665 C CA . SER A 1 82 ? -2.127 3.209 11.088 1.00 94.19 82 SER A CA 1
ATOM 666 C C . SER A 1 82 ? -2.853 4.428 10.526 1.00 94.19 82 SER A C 1
ATOM 668 O O . SER A 1 82 ? -3.747 4.957 11.172 1.00 94.19 82 SER A O 1
ATOM 670 N N . SER A 1 83 ? -2.555 4.823 9.287 1.00 94.12 83 SER A N 1
ATOM 671 C CA . SER A 1 83 ? -3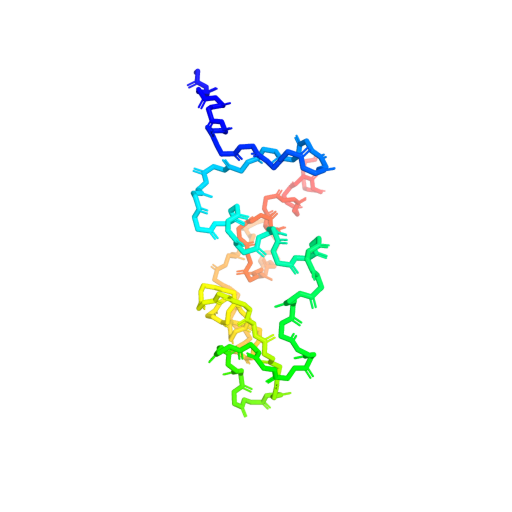.240 5.930 8.608 1.00 94.12 83 SER A CA 1
ATOM 672 C C . SER A 1 83 ? -4.747 5.699 8.460 1.00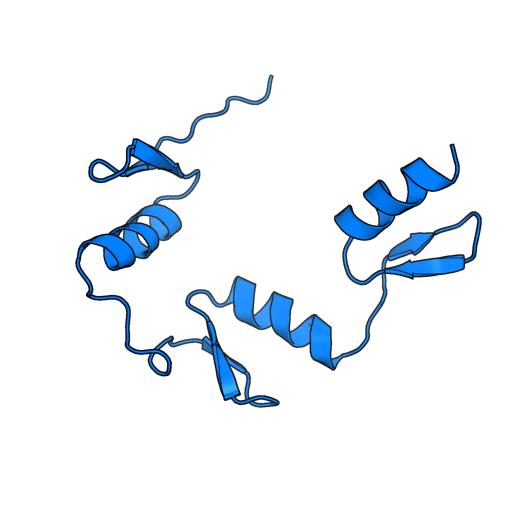 94.12 83 SER A C 1
ATOM 674 O O . SER A 1 83 ? -5.529 6.643 8.559 1.00 94.12 83 SER A O 1
ATOM 676 N N . CYS A 1 84 ? -5.180 4.448 8.265 1.00 94.81 84 CYS A N 1
ATOM 677 C CA . CYS A 1 84 ? -6.600 4.109 8.236 1.00 94.81 84 CYS A CA 1
ATOM 678 C C . CYS A 1 84 ? -7.246 4.221 9.620 1.00 94.81 84 CYS A C 1
ATOM 680 O O . CYS A 1 84 ? -8.380 4.688 9.695 1.00 94.81 84 CYS A O 1
ATOM 682 N N . LEU A 1 85 ? -6.541 3.818 10.685 1.00 96.00 85 LEU A N 1
ATOM 683 C CA . LEU A 1 85 ? -7.006 3.997 12.062 1.00 96.00 85 LEU A CA 1
ATOM 684 C C . LEU A 1 85 ? -7.120 5.487 12.413 1.00 96.00 85 LEU A C 1
ATOM 686 O O . LEU A 1 85 ? -8.175 5.906 12.869 1.00 96.00 85 LEU A O 1
ATOM 690 N N . ILE A 1 86 ? -6.087 6.285 12.132 1.00 95.00 86 ILE A N 1
ATOM 691 C CA . ILE A 1 86 ? -6.077 7.732 12.403 1.00 95.00 86 ILE A CA 1
ATOM 692 C C . ILE A 1 86 ? -7.264 8.405 11.715 1.00 95.00 86 ILE A C 1
ATOM 694 O O . ILE A 1 86 ? -8.032 9.116 12.351 1.00 95.00 86 ILE A O 1
ATOM 698 N N . ARG A 1 87 ? -7.479 8.123 10.423 1.00 95.19 87 ARG A N 1
ATOM 699 C CA . ARG A 1 87 ? -8.635 8.662 9.695 1.00 95.19 87 ARG A CA 1
ATOM 700 C C . ARG A 1 87 ? -9.966 8.194 10.283 1.00 95.19 87 ARG A C 1
ATOM 702 O O . ARG A 1 87 ? -10.935 8.938 10.249 1.00 95.19 87 ARG A O 1
ATOM 709 N N . HIS A 1 88 ? -10.034 6.960 10.775 1.00 95.62 88 HIS A N 1
ATOM 710 C CA . HIS A 1 88 ? -11.241 6.446 11.410 1.00 95.62 88 HIS A CA 1
ATOM 711 C C . HIS A 1 88 ? -11.540 7.134 12.742 1.00 95.62 88 HIS A C 1
ATOM 713 O O . HIS A 1 88 ? -12.706 7.379 13.020 1.00 95.62 88 HIS A O 1
ATOM 719 N N . GLN A 1 89 ? -10.519 7.469 13.532 1.00 94.62 89 GLN A N 1
ATOM 720 C CA . GLN A 1 89 ? -10.695 8.146 14.820 1.00 94.62 89 GLN A CA 1
ATOM 721 C C . GLN A 1 89 ? -11.330 9.534 14.678 1.00 94.62 89 GLN A C 1
ATOM 723 O O . GLN A 1 89 ? -12.063 9.945 15.564 1.00 94.62 89 GLN A O 1
ATOM 728 N N . ILE A 1 90 ? -11.154 10.202 13.534 1.00 94.31 90 ILE A N 1
ATOM 729 C CA . ILE A 1 90 ? -11.827 11.479 13.219 1.00 94.31 90 ILE A CA 1
ATOM 730 C C . ILE A 1 90 ? -13.363 11.329 13.179 1.00 94.31 90 ILE A C 1
ATOM 732 O O . ILE A 1 90 ? -14.088 12.308 13.262 1.00 94.31 90 ILE A O 1
ATOM 736 N N . ILE A 1 91 ? -13.885 10.111 13.026 1.00 93.25 91 ILE A N 1
ATOM 737 C CA . ILE A 1 91 ? -15.334 9.859 13.016 1.00 93.25 91 ILE A CA 1
ATOM 738 C C . ILE A 1 91 ? -15.895 9.765 14.447 1.00 93.25 91 ILE A C 1
ATOM 740 O O . ILE A 1 91 ? -17.102 9.883 14.628 1.00 93.25 91 ILE A O 1
ATOM 744 N N . HIS A 1 92 ? -15.042 9.510 15.444 1.00 87.75 92 HIS A N 1
ATOM 745 C CA . HIS A 1 92 ? -15.451 9.382 16.849 1.00 87.75 92 HIS A CA 1
ATOM 746 C C . HIS A 1 92 ? -15.322 10.682 17.643 1.00 87.75 92 HIS A C 1
ATOM 748 O O . HIS A 1 92 ? -15.896 10.780 18.724 1.00 87.75 92 HIS A O 1
ATOM 754 N N . THR A 1 93 ? -14.584 11.663 17.119 1.00 79.25 93 THR A N 1
ATOM 755 C CA . THR A 1 93 ? -14.710 13.066 17.543 1.00 79.25 93 THR A CA 1
ATOM 756 C C . THR A 1 93 ? -16.048 13.636 17.115 1.00 79.25 93 THR A C 1
ATOM 758 O O . THR A 1 93 ? -16.684 14.302 17.959 1.00 79.25 93 THR A O 1
#

Radius of gyration: 17.71 Å; chains: 1; bounding box: 32×38×43 Å

Sequence (93 aa):
VHTGEWPYQCLDCGKSLSLQSHLIHHQKIHTGEQPYPGEWPYQCLECGKSFSLNCLLIRHQKIHSGERPYKCLECGKGFRWSSCLIRHQIIHT

Foldseek 3Di:
DPPPCLVQADPVPRDGHVDPVVNVQVVCVVVVVPPDQQPQPQADPVPRGHDVDVVVNVLVVLVVVVDFPDADPVPRDGHSDPVVVVVVVVVVD

pLDDT: mean 81.86, std 13.48, range [38.34, 96.0]

Organism: NCBI:txid449594